Protein AF-A0AB73PI72-F1 (afdb_monomer)

Radius of gyration: 17.49 Å; Cα contacts (8 Å, |Δi|>4): 182; chains: 1; bounding box: 41×37×59 Å

Structure (mmCIF, N/CA/C/O backbone):
data_AF-A0AB73PI72-F1
#
_entry.id   AF-A0AB73PI72-F1
#
loop_
_atom_site.group_PDB
_atom_site.id
_atom_site.type_symbol
_atom_site.label_atom_id
_atom_site.label_alt_id
_atom_site.label_comp_id
_atom_site.label_asym_id
_atom_site.label_entity_id
_atom_site.label_seq_id
_atom_site.pdbx_PDB_ins_code
_atom_site.Cartn_x
_atom_site.Cartn_y
_atom_site.Cartn_z
_atom_site.occupancy
_atom_site.B_iso_or_equiv
_atom_site.auth_seq_id
_atom_site.auth_comp_id
_atom_site.auth_asym_id
_atom_site.auth_atom_id
_atom_site.pdbx_PDB_model_num
ATOM 1 N N . MET A 1 1 ? 3.708 12.096 -28.056 1.00 59.19 1 MET A N 1
ATOM 2 C CA . MET A 1 1 ? 5.112 12.425 -27.738 1.00 59.19 1 MET A CA 1
ATOM 3 C C . MET A 1 1 ? 5.514 12.133 -26.281 1.00 59.19 1 MET A C 1
ATOM 5 O O . MET A 1 1 ? 6.700 12.046 -26.047 1.00 59.19 1 MET A O 1
ATOM 9 N N . TYR A 1 2 ? 4.606 11.838 -25.333 1.00 58.84 2 TYR A N 1
ATOM 10 C CA . TYR A 1 2 ? 4.979 11.346 -23.983 1.00 58.84 2 TYR A CA 1
ATOM 11 C C . TYR A 1 2 ? 5.000 9.809 -23.856 1.00 58.84 2 TYR A C 1
ATOM 13 O O . TYR A 1 2 ? 5.746 9.264 -23.060 1.00 58.84 2 TYR A O 1
ATOM 21 N N . LYS A 1 3 ? 4.232 9.083 -24.686 1.00 63.16 3 LYS A N 1
ATOM 22 C CA . LYS A 1 3 ? 4.160 7.604 -24.669 1.00 63.16 3 LYS A CA 1
ATOM 23 C C . LYS A 1 3 ? 5.495 6.894 -24.962 1.00 63.16 3 LYS A C 1
ATOM 25 O O . LYS A 1 3 ? 5.585 5.686 -24.800 1.00 63.16 3 LYS A O 1
ATOM 30 N N . LYS A 1 4 ? 6.492 7.634 -25.458 1.00 77.19 4 LYS A N 1
ATOM 31 C CA . LYS A 1 4 ? 7.851 7.146 -25.733 1.00 77.19 4 LYS A CA 1
ATOM 32 C C . LYS A 1 4 ? 8.837 7.491 -24.608 1.00 77.19 4 LYS A C 1
ATOM 34 O O . LYS A 1 4 ? 9.948 6.979 -24.620 1.00 77.19 4 LYS A O 1
ATOM 39 N N . ASP A 1 5 ? 8.445 8.356 -23.670 1.00 85.94 5 ASP A N 1
ATOM 40 C CA . ASP A 1 5 ? 9.247 8.716 -22.503 1.00 85.94 5 ASP A CA 1
ATOM 41 C C . ASP A 1 5 ? 8.962 7.704 -21.390 1.00 85.94 5 ASP A C 1
ATOM 43 O O . ASP A 1 5 ? 8.039 7.847 -20.586 1.00 85.94 5 ASP A O 1
ATOM 47 N N . ILE A 1 6 ? 9.719 6.612 -21.436 1.00 87.62 6 ILE A N 1
ATOM 48 C CA . ILE A 1 6 ? 9.557 5.455 -20.557 1.00 87.62 6 ILE A CA 1
ATOM 49 C C . ILE A 1 6 ? 9.774 5.845 -19.087 1.00 87.62 6 ILE A C 1
ATOM 51 O O . ILE A 1 6 ? 9.000 5.432 -18.225 1.00 87.62 6 ILE A O 1
ATOM 55 N N . ASP A 1 7 ? 10.751 6.712 -18.813 1.00 84.81 7 ASP A N 1
ATOM 56 C CA . ASP A 1 7 ? 11.035 7.225 -17.471 1.00 84.81 7 ASP A CA 1
ATOM 57 C C . ASP A 1 7 ? 9.872 8.050 -16.923 1.00 84.81 7 ASP A C 1
ATOM 59 O O . ASP A 1 7 ? 9.473 7.877 -15.769 1.00 84.81 7 ASP A O 1
ATOM 63 N N . PHE A 1 8 ? 9.303 8.934 -17.747 1.00 83.75 8 PHE A N 1
ATOM 64 C CA . PHE A 1 8 ? 8.122 9.693 -17.358 1.00 83.75 8 PHE A CA 1
ATOM 65 C C . PHE A 1 8 ? 6.939 8.774 -17.047 1.00 83.75 8 PHE A C 1
ATOM 67 O O . PHE A 1 8 ? 6.281 8.963 -16.021 1.00 83.75 8 PHE A O 1
ATOM 74 N N . LEU A 1 9 ? 6.676 7.772 -17.891 1.00 86.44 9 LEU A N 1
ATOM 75 C CA . LEU A 1 9 ? 5.583 6.824 -17.669 1.00 86.44 9 LEU A CA 1
ATOM 76 C C . LEU A 1 9 ? 5.784 6.014 -16.384 1.00 86.44 9 LEU A C 1
ATOM 78 O O . LEU A 1 9 ? 4.849 5.905 -15.590 1.00 86.44 9 LEU A O 1
ATOM 82 N N . ARG A 1 10 ? 6.999 5.511 -16.141 1.00 89.38 10 ARG A N 1
ATOM 83 C CA . ARG A 1 10 ? 7.371 4.775 -14.924 1.00 89.38 10 ARG A CA 1
ATOM 84 C C . ARG A 1 10 ? 7.136 5.611 -13.672 1.00 89.38 10 ARG A C 1
ATOM 86 O O . ARG A 1 10 ? 6.381 5.209 -12.790 1.00 89.38 10 ARG A O 1
ATOM 93 N N . LYS A 1 11 ? 7.728 6.806 -13.628 1.00 87.25 11 LYS A N 1
ATOM 94 C CA . LYS A 1 11 ? 7.653 7.725 -12.482 1.00 87.25 11 LYS A CA 1
ATOM 95 C C . LYS A 1 11 ? 6.229 8.199 -12.216 1.00 87.25 11 LYS A C 1
ATOM 97 O O . LYS A 1 11 ? 5.805 8.236 -11.065 1.00 87.25 11 LYS A O 1
ATOM 102 N N . SER A 1 12 ? 5.475 8.509 -13.270 1.00 85.94 12 SER A N 1
ATOM 103 C CA . SER A 1 12 ? 4.062 8.883 -13.135 1.00 85.94 12 SER A CA 1
ATOM 104 C C . SER A 1 12 ? 3.232 7.728 -12.593 1.00 85.94 12 SER A C 1
ATOM 106 O O . SER A 1 12 ? 2.444 7.940 -11.683 1.00 85.94 12 SER A O 1
ATOM 108 N N . THR A 1 13 ? 3.443 6.510 -13.101 1.00 89.62 13 THR A N 1
ATOM 109 C CA . THR A 1 13 ? 2.718 5.315 -12.645 1.00 89.62 13 THR A CA 1
ATOM 110 C C . THR A 1 13 ? 2.988 5.043 -11.169 1.00 89.62 13 THR A C 1
ATOM 112 O O . THR A 1 13 ? 2.042 4.925 -10.394 1.00 89.62 13 THR A O 1
ATOM 115 N N . LEU A 1 14 ? 4.262 5.009 -10.762 1.00 89.56 14 LEU A N 1
ATOM 116 C CA . LEU A 1 14 ? 4.659 4.820 -9.363 1.00 89.56 14 LEU A CA 1
ATOM 117 C C . LEU A 1 14 ? 4.034 5.879 -8.455 1.00 89.56 14 LEU A C 1
ATOM 119 O O . LEU A 1 14 ? 3.447 5.540 -7.428 1.00 89.56 14 LEU A O 1
ATOM 123 N N . TRP A 1 15 ? 4.097 7.148 -8.865 1.00 87.06 15 TRP A N 1
ATOM 124 C CA . TRP A 1 15 ? 3.493 8.233 -8.104 1.00 87.06 15 TRP A CA 1
ATOM 125 C C . TRP A 1 15 ? 1.973 8.091 -7.987 1.00 87.06 15 TRP A C 1
ATOM 127 O O . TRP A 1 15 ? 1.426 8.246 -6.899 1.00 87.06 15 TRP A O 1
ATOM 137 N N . THR A 1 16 ? 1.275 7.764 -9.077 1.00 88.44 16 THR A N 1
ATOM 138 C CA . THR A 1 16 ? -0.175 7.546 -9.032 1.00 88.44 16 THR A CA 1
ATOM 139 C C . THR A 1 16 ? -0.526 6.380 -8.108 1.00 88.44 16 THR A C 1
ATOM 141 O O . THR A 1 16 ? -1.490 6.486 -7.361 1.00 88.44 16 THR A O 1
ATOM 144 N N . CYS A 1 17 ? 0.251 5.293 -8.095 1.00 91.38 17 CYS A N 1
ATOM 145 C CA . CYS A 1 17 ? -0.027 4.150 -7.218 1.00 91.38 17 CYS A CA 1
ATOM 146 C C . CYS A 1 17 ? 0.134 4.477 -5.740 1.00 91.38 17 CYS A C 1
ATOM 148 O O . CYS A 1 17 ? -0.635 3.980 -4.921 1.00 91.38 17 CYS A O 1
ATOM 150 N N . ILE A 1 18 ? 1.145 5.275 -5.406 1.00 89.50 18 ILE A N 1
ATOM 151 C CA . ILE A 1 18 ? 1.504 5.530 -4.015 1.00 89.50 18 ILE A CA 1
ATOM 152 C C . ILE A 1 18 ? 0.784 6.734 -3.419 1.00 89.50 18 ILE A C 1
ATOM 154 O O . ILE A 1 18 ? 0.609 6.810 -2.204 1.00 89.50 18 ILE A O 1
ATOM 158 N N . SER A 1 19 ? 0.332 7.659 -4.265 1.00 86.56 19 SER A N 1
ATOM 159 C CA . SER A 1 19 ? -0.350 8.857 -3.813 1.0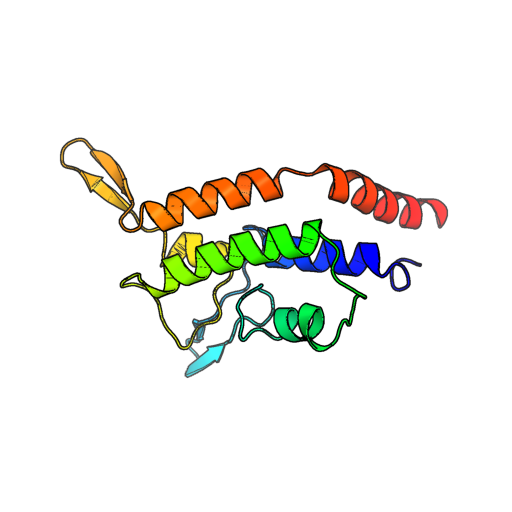0 86.56 19 SER A CA 1
ATOM 160 C C . SER A 1 19 ? -1.635 8.510 -3.070 1.00 86.56 19 SER A C 1
ATOM 162 O O . SER A 1 19 ? -2.521 7.840 -3.597 1.00 86.56 19 SER A O 1
ATOM 164 N N . HIS A 1 20 ? -1.814 9.112 -1.898 1.00 84.44 20 HIS A N 1
ATOM 165 C CA . HIS A 1 20 ? -3.089 9.112 -1.171 1.00 84.44 20 HIS A CA 1
ATOM 166 C C . HIS A 1 20 ? -4.259 9.741 -1.961 1.00 84.44 20 HIS A C 1
ATOM 168 O O . HIS A 1 20 ? -5.394 9.713 -1.503 1.00 84.44 20 HIS A O 1
ATOM 174 N N . LYS A 1 21 ? -4.007 10.357 -3.127 1.00 85.38 21 LYS A N 1
ATOM 175 C CA . LYS A 1 21 ? -5.052 10.857 -4.039 1.00 85.38 21 LYS A CA 1
ATOM 176 C C . LYS A 1 21 ? -5.616 9.786 -4.969 1.00 85.38 21 LYS A C 1
ATOM 178 O O . LYS A 1 21 ? -6.606 10.042 -5.648 1.00 85.38 21 LYS A O 1
ATOM 183 N N . ASN A 1 22 ? -4.997 8.613 -5.030 1.00 87.56 22 ASN A N 1
ATOM 184 C CA . ASN A 1 22 ? -5.536 7.480 -5.757 1.00 87.56 22 ASN A CA 1
ATOM 185 C C . ASN A 1 22 ? -6.537 6.737 -4.870 1.00 87.56 22 ASN A C 1
ATOM 187 O O . ASN A 1 22 ? -6.155 6.052 -3.927 1.00 87.56 22 ASN A O 1
ATOM 191 N N . HIS A 1 23 ? -7.820 6.909 -5.179 1.00 92.19 23 HIS A N 1
ATOM 192 C CA . HIS A 1 23 ? -8.927 6.325 -4.422 1.00 92.19 23 HIS A CA 1
ATOM 193 C C . HIS A 1 23 ? -9.405 4.989 -5.024 1.00 92.19 23 HIS A C 1
ATOM 195 O O . HIS A 1 23 ? -10.550 4.603 -4.814 1.00 92.19 23 HIS A O 1
ATOM 201 N N . CYS A 1 24 ? -8.582 4.296 -5.821 1.00 93.44 24 CYS A N 1
ATOM 202 C CA . CYS A 1 24 ? -8.860 2.910 -6.199 1.00 93.44 24 CYS A CA 1
ATOM 203 C C . CYS A 1 24 ? -8.691 2.001 -4.974 1.00 93.44 24 CYS A C 1
ATOM 205 O O . CYS A 1 24 ? -7.681 2.111 -4.277 1.00 93.44 24 CYS A O 1
ATOM 207 N N . LEU A 1 25 ? -9.661 1.112 -4.729 1.00 95.88 25 LEU A N 1
ATOM 208 C CA . LEU A 1 25 ? -9.756 0.265 -3.531 1.00 95.88 25 LEU A CA 1
ATOM 209 C C . LEU A 1 25 ? -10.155 -1.158 -3.900 1.00 95.88 25 LEU A C 1
ATOM 211 O O . LEU A 1 25 ? -10.806 -1.371 -4.925 1.00 95.88 25 LEU A O 1
ATOM 215 N N . SER A 1 26 ? -9.792 -2.100 -3.034 1.00 97.62 26 SER A N 1
ATOM 216 C CA . SER A 1 26 ? -10.346 -3.451 -3.052 1.00 97.62 26 SER A CA 1
AT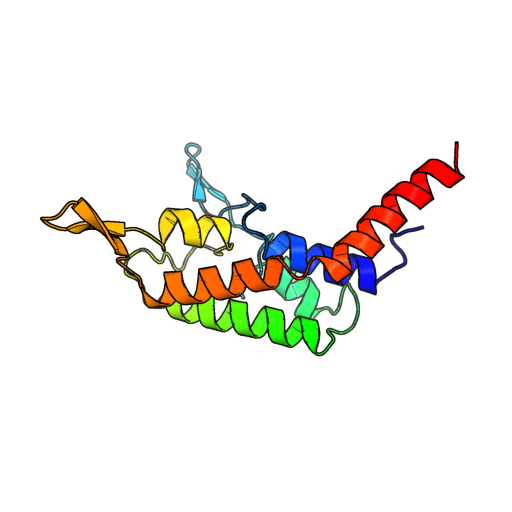OM 217 C C . SER A 1 26 ? -11.572 -3.487 -2.148 1.00 97.62 26 SER A C 1
ATOM 219 O O . SER A 1 26 ? -11.473 -3.065 -0.999 1.00 97.62 26 SER A O 1
ATOM 221 N N . PHE A 1 27 ? -12.721 -3.945 -2.637 1.00 97.12 27 PHE A N 1
ATOM 222 C CA . PHE A 1 27 ? -13.950 -3.983 -1.841 1.00 97.12 27 PHE A CA 1
ATOM 223 C C . PHE A 1 27 ? -14.984 -4.965 -2.401 1.00 97.12 27 PHE A C 1
ATOM 225 O O . PHE A 1 27 ? -15.015 -5.252 -3.600 1.00 97.12 27 PHE A O 1
ATOM 232 N N . ASP A 1 28 ? -15.876 -5.433 -1.531 1.00 96.44 28 ASP A N 1
ATOM 233 C CA . ASP A 1 28 ? -17.081 -6.161 -1.922 1.00 96.44 28 ASP A CA 1
ATOM 234 C C . ASP A 1 28 ? -18.195 -5.180 -2.301 1.00 96.44 28 ASP A C 1
ATOM 236 O O . ASP A 1 28 ? -18.664 -4.373 -1.493 1.00 96.44 28 ASP A O 1
ATOM 240 N N . GLY A 1 29 ? -18.615 -5.229 -3.562 1.00 94.25 29 GLY A N 1
ATOM 241 C CA . GLY A 1 29 ? -19.701 -4.415 -4.079 1.00 94.25 29 GLY A CA 1
ATOM 242 C C . GLY A 1 29 ? -21.060 -4.864 -3.550 1.00 94.25 29 GLY A C 1
ATOM 243 O O . GLY A 1 29 ? -21.308 -6.037 -3.268 1.00 94.25 29 GLY A O 1
ATOM 244 N N . THR A 1 30 ? -22.003 -3.925 -3.487 1.00 95.00 30 THR A N 1
ATOM 245 C CA . THR A 1 30 ? -23.404 -4.218 -3.136 1.00 95.00 30 THR A CA 1
ATOM 246 C C . THR A 1 30 ? -24.113 -5.101 -4.171 1.00 95.00 30 THR A C 1
ATOM 248 O O . THR A 1 30 ? -25.196 -5.617 -3.906 1.00 95.00 30 THR A O 1
ATOM 251 N N . ASP A 1 31 ? -23.495 -5.302 -5.336 1.00 96.00 31 ASP A N 1
ATOM 252 C CA . ASP A 1 31 ? -23.893 -6.226 -6.397 1.00 96.00 31 ASP A CA 1
ATOM 253 C C . ASP A 1 31 ? -23.405 -7.672 -6.168 1.00 96.00 31 ASP A C 1
ATOM 255 O O . ASP A 1 31 ? -23.620 -8.536 -7.022 1.00 96.00 31 ASP A O 1
ATOM 259 N N . GLY A 1 32 ? -22.745 -7.941 -5.036 1.00 95.56 32 GLY A N 1
ATOM 260 C CA . GLY A 1 32 ? -22.195 -9.250 -4.686 1.00 95.56 32 GLY A CA 1
ATOM 261 C C . GLY A 1 32 ? -20.920 -9.609 -5.450 1.00 95.56 32 GLY A C 1
ATOM 262 O O . GLY A 1 32 ? -20.528 -10.777 -5.456 1.00 95.56 32 GLY A O 1
ATOM 263 N N . ARG A 1 33 ? -20.286 -8.641 -6.127 1.00 96.69 33 ARG A N 1
ATOM 264 C CA . ARG A 1 33 ? -19.012 -8.839 -6.825 1.00 96.69 33 ARG A CA 1
ATOM 265 C C . ARG A 1 33 ? -17.859 -8.295 -5.999 1.00 96.69 33 ARG A C 1
ATOM 267 O O . ARG A 1 33 ? -17.951 -7.217 -5.425 1.00 96.69 33 ARG A O 1
ATOM 274 N N . PHE A 1 34 ? -16.744 -9.012 -6.026 1.00 96.50 34 PHE A N 1
ATOM 275 C CA . PHE A 1 34 ? -15.485 -8.520 -5.489 1.00 96.50 34 PHE A CA 1
ATOM 276 C C . PHE A 1 34 ? -14.768 -7.652 -6.532 1.00 96.50 34 PHE A C 1
ATOM 278 O O . PHE A 1 34 ? -14.551 -8.083 -7.670 1.00 96.50 34 PHE A O 1
ATOM 285 N N . TYR A 1 35 ? -14.392 -6.438 -6.138 1.00 96.25 35 TYR A N 1
ATOM 286 C CA . TYR A 1 35 ? -13.582 -5.518 -6.927 1.00 96.25 35 TYR A CA 1
ATOM 287 C C . TYR A 1 35 ? -12.175 -5.498 -6.342 1.00 96.25 35 TYR A C 1
ATOM 289 O O . TYR A 1 35 ? -12.000 -5.119 -5.189 1.00 96.25 35 TYR A O 1
ATOM 297 N N . ASN A 1 36 ? -11.177 -5.898 -7.131 1.00 96.25 36 ASN A N 1
ATOM 298 C CA . ASN A 1 36 ? -9.784 -5.906 -6.694 1.00 96.25 36 ASN A CA 1
ATOM 299 C C . ASN A 1 36 ? -9.056 -4.629 -7.129 1.00 96.25 36 ASN A C 1
ATOM 301 O O . ASN A 1 36 ? -9.179 -4.194 -8.279 1.00 96.25 36 ASN A O 1
ATOM 305 N N . ASN A 1 37 ? -8.248 -4.057 -6.241 1.00 96.81 37 ASN A N 1
ATOM 306 C CA . ASN A 1 37 ? -7.398 -2.928 -6.583 1.00 96.81 37 ASN A CA 1
ATOM 307 C C . ASN A 1 37 ? -6.165 -3.390 -7.360 1.00 96.81 37 ASN A C 1
ATOM 309 O O . ASN A 1 37 ? -5.194 -3.898 -6.804 1.00 96.81 37 ASN A O 1
ATOM 313 N N . GLU A 1 38 ? -6.180 -3.173 -8.666 1.00 96.62 38 GLU A N 1
ATOM 314 C CA . GLU A 1 38 ? -5.032 -3.477 -9.524 1.00 96.62 38 GLU A CA 1
ATOM 315 C C . GLU A 1 38 ? -4.091 -2.279 -9.713 1.00 96.62 38 GLU A C 1
ATOM 317 O O . GLU A 1 38 ? -3.003 -2.422 -10.272 1.00 96.62 38 GLU A O 1
ATOM 322 N N . MET A 1 39 ? -4.510 -1.099 -9.248 1.00 94.38 39 MET A N 1
ATOM 323 C CA . MET A 1 39 ? -3.850 0.188 -9.451 1.00 94.38 39 MET A CA 1
ATOM 324 C C . MET A 1 39 ? -3.230 0.680 -8.136 1.00 94.38 39 MET A C 1
ATOM 326 O O . MET A 1 39 ? -3.503 1.779 -7.656 1.00 94.38 39 MET A O 1
ATOM 330 N N . CYS A 1 40 ? -2.388 -0.163 -7.542 1.00 94.44 40 CYS A N 1
ATOM 331 C CA . CYS A 1 40 ? -1.606 0.115 -6.338 1.00 94.44 40 CYS A CA 1
ATOM 332 C C . CYS A 1 40 ? -0.225 -0.566 -6.424 1.00 94.44 40 CYS A C 1
ATOM 334 O O . CYS A 1 40 ? 0.148 -1.086 -7.474 1.00 94.44 40 CYS A O 1
ATOM 336 N N . LEU A 1 41 ? 0.564 -0.513 -5.344 1.00 94.81 41 LEU A N 1
ATOM 337 C CA . LEU A 1 41 ? 1.891 -1.151 -5.266 1.00 94.81 41 LEU A CA 1
ATOM 338 C C . LEU A 1 41 ? 1.899 -2.447 -4.446 1.00 94.81 41 LEU A C 1
ATOM 340 O O . LEU A 1 41 ? 2.981 -2.967 -4.165 1.00 94.81 41 LEU A O 1
ATOM 344 N N . ASP A 1 42 ? 0.718 -2.962 -4.094 1.00 95.75 42 ASP A N 1
ATOM 345 C CA . ASP A 1 42 ? 0.555 -4.269 -3.458 1.00 95.75 42 ASP A CA 1
ATOM 346 C C . 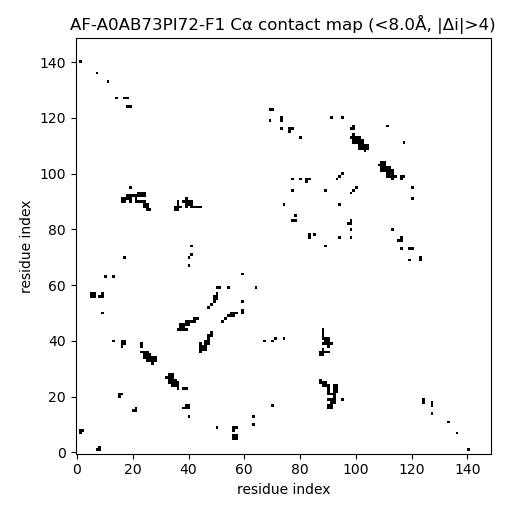ASP A 1 42 ? 1.187 -5.371 -4.325 1.00 95.75 42 ASP A C 1
ATOM 348 O O . ASP A 1 42 ? 1.124 -5.310 -5.560 1.00 95.75 42 ASP A O 1
ATOM 352 N N . GLU A 1 43 ? 1.796 -6.369 -3.685 1.00 92.44 43 GLU A N 1
ATOM 353 C CA . GLU A 1 43 ? 2.537 -7.459 -4.330 1.00 92.44 43 GLU A CA 1
ATOM 354 C C . GLU A 1 43 ? 1.704 -8.224 -5.367 1.00 92.44 43 GLU A C 1
ATOM 356 O O . GLU A 1 43 ? 2.227 -8.652 -6.398 1.00 92.44 43 GLU A O 1
ATOM 361 N N . ASN A 1 44 ? 0.392 -8.326 -5.146 1.00 93.00 44 ASN A N 1
ATOM 362 C CA . ASN A 1 44 ? -0.503 -9.076 -6.022 1.00 93.00 44 ASN A CA 1
ATOM 363 C C . ASN A 1 44 ? -1.095 -8.243 -7.168 1.00 93.00 44 ASN A C 1
ATOM 365 O O . ASN A 1 44 ? -1.679 -8.819 -8.095 1.00 93.00 44 ASN A O 1
ATOM 369 N N . SER A 1 45 ? -0.924 -6.919 -7.140 1.00 95.81 45 SER A N 1
ATOM 370 C CA . SER A 1 45 ? -1.514 -6.001 -8.117 1.00 95.81 45 SER A CA 1
ATOM 371 C C . SER A 1 45 ? -0.903 -6.131 -9.516 1.00 95.81 45 SER A C 1
ATOM 373 O O . SER A 1 45 ? 0.281 -6.433 -9.705 1.00 95.81 45 SER A O 1
ATOM 375 N N . LEU A 1 46 ? -1.715 -5.860 -10.536 1.00 95.56 46 LEU A N 1
ATOM 376 C CA . LEU A 1 46 ? -1.297 -5.840 -11.932 1.00 95.56 46 LEU A CA 1
ATOM 377 C C . LEU A 1 46 ? -0.172 -4.832 -12.153 1.00 95.56 46 LEU A C 1
ATOM 379 O O . LEU A 1 46 ? 0.801 -5.158 -12.832 1.00 95.56 46 LEU A O 1
ATOM 383 N N . VAL A 1 47 ? -0.277 -3.629 -11.580 1.00 94.00 47 VAL A N 1
ATOM 384 C CA . VAL A 1 47 ? 0.746 -2.594 -11.767 1.00 94.00 47 VAL A CA 1
ATOM 385 C C . VAL A 1 47 ? 2.089 -3.024 -11.182 1.00 94.00 47 VAL A C 1
ATOM 387 O O . VAL A 1 47 ? 3.113 -2.830 -11.842 1.00 94.00 47 VAL A O 1
ATOM 390 N N . ARG A 1 48 ? 2.112 -3.684 -10.016 1.00 94.31 48 ARG A N 1
ATOM 391 C CA . ARG A 1 48 ? 3.351 -4.238 -9.451 1.00 94.31 48 ARG A CA 1
ATOM 392 C C . ARG A 1 48 ? 3.991 -5.261 -10.389 1.00 94.31 48 ARG A C 1
ATOM 394 O O . ARG A 1 48 ? 5.183 -5.147 -10.679 1.00 94.31 48 ARG A O 1
ATOM 401 N N . LYS A 1 49 ? 3.203 -6.194 -10.933 1.00 94.94 49 LYS A N 1
ATOM 402 C CA . LYS A 1 49 ? 3.677 -7.197 -11.908 1.00 94.94 49 LYS A CA 1
ATOM 403 C C . LYS A 1 49 ? 4.201 -6.545 -13.188 1.00 94.94 49 LYS A C 1
ATOM 405 O O . LYS A 1 49 ? 5.252 -6.922 -13.703 1.00 94.94 49 LYS A O 1
ATOM 410 N N . GLU A 1 50 ? 3.502 -5.539 -13.711 1.00 94.00 50 GLU A N 1
ATOM 411 C CA . GLU A 1 50 ? 3.928 -4.827 -14.919 1.00 94.00 50 GLU A CA 1
ATOM 412 C C . GLU A 1 50 ? 5.221 -4.023 -14.723 1.00 94.00 50 GLU A C 1
ATOM 414 O O . GLU A 1 50 ? 6.055 -3.989 -15.631 1.00 94.00 50 GLU A O 1
ATOM 419 N N . LEU A 1 51 ? 5.396 -3.388 -13.560 1.00 91.31 51 LEU A N 1
ATOM 420 C CA . LEU A 1 51 ? 6.584 -2.599 -13.232 1.00 91.31 51 LEU A CA 1
ATOM 421 C C . LEU A 1 51 ? 7.805 -3.474 -12.939 1.00 91.31 51 LEU A C 1
ATOM 423 O O . LEU A 1 51 ? 8.880 -3.197 -13.463 1.00 91.31 51 LEU A O 1
ATOM 427 N N . VAL A 1 52 ? 7.642 -4.500 -12.100 1.00 90.06 52 VAL A N 1
ATOM 428 C CA . VAL A 1 52 ? 8.763 -5.274 -11.544 1.00 90.06 52 VAL A CA 1
ATOM 429 C C . VAL A 1 52 ? 9.107 -6.480 -12.412 1.00 90.06 52 VAL A C 1
ATOM 431 O O . VAL A 1 52 ? 10.268 -6.667 -12.757 1.00 90.06 52 VAL A O 1
ATOM 434 N N . GLU A 1 53 ? 8.122 -7.303 -12.777 1.00 88.38 53 GLU A N 1
ATOM 435 C CA . GLU A 1 53 ? 8.388 -8.564 -13.486 1.00 88.38 53 GLU A CA 1
ATOM 436 C C . GLU A 1 53 ? 8.551 -8.353 -14.990 1.00 88.38 53 GLU A C 1
ATOM 438 O O . GLU A 1 53 ? 9.370 -9.002 -15.637 1.00 88.38 53 GLU A O 1
ATOM 443 N N . ARG A 1 54 ? 7.737 -7.462 -15.565 1.00 91.06 54 ARG A N 1
ATOM 444 C CA . ARG A 1 54 ? 7.675 -7.261 -17.020 1.00 91.06 54 ARG A CA 1
ATOM 445 C C . ARG A 1 54 ? 8.516 -6.092 -17.513 1.00 91.06 54 ARG A C 1
ATOM 447 O O . ARG A 1 54 ? 8.601 -5.911 -18.725 1.00 91.06 54 ARG A O 1
ATOM 454 N N . GLU A 1 55 ? 9.067 -5.285 -16.603 1.00 91.62 55 GLU A N 1
ATOM 455 C CA . GLU A 1 55 ? 9.791 -4.042 -16.911 1.00 91.62 55 GLU A CA 1
ATOM 456 C C . GLU A 1 55 ? 9.054 -3.191 -17.971 1.00 91.62 55 GLU A C 1
ATOM 458 O O . GLU A 1 55 ? 9.666 -2.597 -18.863 1.00 91.62 55 GLU A O 1
ATOM 463 N N . LYS A 1 56 ? 7.710 -3.148 -17.922 1.00 90.06 56 LYS A N 1
ATOM 464 C CA . LYS A 1 56 ? 6.868 -2.551 -18.982 1.00 90.06 56 LYS A CA 1
ATOM 465 C C . LYS A 1 56 ? 7.216 -1.086 -19.236 1.00 90.06 56 LYS A C 1
ATOM 467 O O . LYS A 1 56 ? 7.114 -0.602 -20.363 1.00 90.06 56 LYS A O 1
ATOM 472 N N . TYR A 1 57 ? 7.629 -0.393 -18.179 1.00 87.81 57 TYR A N 1
ATOM 473 C CA . TYR A 1 57 ? 8.082 0.992 -18.211 1.00 87.81 57 TYR A CA 1
ATOM 474 C C . TYR A 1 57 ? 9.595 1.090 -17.973 1.00 87.81 57 TYR A C 1
ATOM 476 O O . TYR A 1 57 ? 10.076 2.027 -17.344 1.00 87.81 57 TYR A O 1
ATOM 484 N N . GLY A 1 58 ? 10.348 0.132 -18.514 1.00 90.12 58 GLY A N 1
ATOM 485 C CA . GLY A 1 58 ? 11.796 0.065 -18.389 1.00 90.12 58 GLY A CA 1
ATOM 486 C C . GLY A 1 58 ? 12.255 -0.420 -17.018 1.00 90.12 58 GLY A C 1
ATOM 487 O O . GLY A 1 58 ? 11.457 -0.745 -16.138 1.00 90.12 58 GLY A O 1
ATOM 488 N N . LYS A 1 59 ? 13.577 -0.466 -16.856 1.00 91.81 59 LYS A N 1
ATOM 489 C CA . LYS A 1 59 ? 14.211 -0.891 -15.609 1.00 91.81 59 LYS A CA 1
ATOM 490 C C . LYS A 1 59 ? 13.973 0.125 -14.509 1.00 91.81 59 LYS A C 1
ATOM 492 O O . LYS A 1 59 ? 14.122 1.329 -14.722 1.00 91.81 59 LYS A O 1
ATOM 497 N N . LEU A 1 60 ? 13.666 -0.395 -13.330 1.00 91.12 60 LEU A N 1
ATOM 498 C CA . LEU A 1 60 ? 13.568 0.401 -12.122 1.00 91.12 60 LEU A CA 1
ATOM 499 C C . LEU A 1 60 ? 14.945 0.953 -11.744 1.00 91.12 60 LEU A C 1
ATOM 501 O O . LEU A 1 60 ? 15.960 0.253 -11.808 1.00 91.12 60 LEU A O 1
ATOM 505 N N . ASP A 1 61 ? 14.975 2.223 -11.361 1.00 88.06 61 ASP A N 1
ATOM 506 C CA . ASP A 1 61 ? 16.172 2.874 -10.845 1.00 88.06 61 ASP A CA 1
ATOM 507 C C . ASP A 1 61 ? 16.228 2.802 -9.308 1.00 88.06 61 ASP A C 1
ATOM 509 O O . ASP A 1 61 ? 15.327 2.300 -8.631 1.00 88.06 61 ASP A O 1
ATOM 513 N N . ARG A 1 62 ? 17.326 3.295 -8.723 1.00 86.88 62 ARG A N 1
ATOM 514 C CA . ARG A 1 62 ? 17.520 3.273 -7.266 1.00 86.88 62 ARG A CA 1
ATOM 515 C C . ARG A 1 62 ? 16.390 3.987 -6.515 1.00 86.88 62 ARG A C 1
ATOM 517 O O . ARG A 1 62 ? 16.052 3.564 -5.413 1.00 86.88 62 ARG A O 1
ATOM 524 N N . ALA A 1 63 ? 15.842 5.071 -7.063 1.00 85.00 63 ALA A N 1
ATOM 525 C CA . ALA A 1 63 ? 14.777 5.820 -6.408 1.00 85.00 63 ALA A CA 1
ATOM 526 C C . ALA A 1 63 ? 13.464 5.032 -6.405 1.00 85.00 63 ALA A C 1
ATOM 528 O O . ALA A 1 63 ? 12.791 5.005 -5.376 1.00 85.00 63 ALA A O 1
ATOM 529 N N . ASP A 1 64 ? 13.154 4.325 -7.493 1.00 89.12 64 ASP A N 1
ATOM 530 C CA . ASP A 1 64 ? 11.979 3.450 -7.545 1.00 89.12 64 ASP A CA 1
ATOM 531 C C . ASP A 1 64 ? 12.061 2.329 -6.517 1.00 89.12 64 ASP A C 1
ATOM 533 O O . ASP A 1 64 ? 11.108 2.101 -5.781 1.00 89.12 64 ASP A O 1
ATOM 537 N N . PHE A 1 65 ? 13.208 1.648 -6.428 1.00 90.94 65 PHE A N 1
ATOM 538 C CA . PHE A 1 65 ? 13.385 0.571 -5.456 1.00 90.94 65 PHE A CA 1
ATOM 539 C C . PHE A 1 65 ? 13.288 1.077 -4.018 1.00 90.94 65 PHE A C 1
ATOM 541 O O . PHE A 1 65 ? 12.718 0.398 -3.171 1.00 90.94 65 PHE A O 1
ATOM 548 N N . MET A 1 66 ? 13.797 2.281 -3.734 1.00 88.38 66 MET A N 1
ATOM 549 C CA . MET A 1 66 ? 13.611 2.901 -2.420 1.00 88.38 66 MET A CA 1
ATOM 550 C C . MET A 1 66 ? 12.137 3.203 -2.135 1.00 88.38 66 MET A C 1
ATOM 552 O O . MET A 1 66 ? 11.702 3.041 -0.999 1.00 88.38 66 MET A O 1
ATOM 556 N N . LEU A 1 67 ? 11.371 3.643 -3.135 1.00 88.12 67 LEU A N 1
ATOM 557 C CA . LEU A 1 67 ? 9.942 3.909 -2.988 1.00 88.12 67 LEU A CA 1
ATOM 558 C C . LEU A 1 67 ? 9.154 2.615 -2.741 1.00 88.12 67 LEU A C 1
ATOM 560 O O . LEU A 1 67 ? 8.370 2.550 -1.796 1.00 88.12 67 LEU A O 1
ATOM 564 N N . LEU A 1 68 ? 9.409 1.584 -3.553 1.00 91.88 68 LEU A N 1
ATOM 565 C CA . LEU A 1 68 ? 8.800 0.262 -3.408 1.00 91.88 68 LEU A CA 1
ATOM 566 C C . LEU A 1 68 ? 9.142 -0.352 -2.052 1.00 91.88 68 LEU A C 1
ATOM 568 O O . LEU A 1 68 ? 8.240 -0.813 -1.371 1.00 91.88 68 LEU A O 1
ATOM 572 N N . GLY A 1 69 ? 10.399 -0.267 -1.609 1.00 92.31 69 GLY A N 1
ATOM 573 C CA . GLY A 1 69 ? 10.812 -0.793 -0.307 1.00 92.31 69 GLY A CA 1
ATOM 574 C C . GLY A 1 69 ? 10.091 -0.131 0.870 1.00 92.31 69 GLY A C 1
ATOM 575 O O . GLY A 1 69 ? 9.660 -0.820 1.787 1.00 92.31 69 GLY A O 1
ATOM 576 N N . VAL A 1 70 ? 9.881 1.192 0.834 1.00 91.56 70 VAL A N 1
ATOM 577 C CA . VAL A 1 70 ? 9.098 1.880 1.881 1.00 91.56 70 VAL A CA 1
ATOM 578 C C . VAL A 1 70 ? 7.638 1.428 1.868 1.00 91.56 70 VAL A C 1
ATOM 580 O O . VAL A 1 70 ? 7.035 1.286 2.932 1.00 91.56 70 VAL A O 1
ATOM 583 N N . PHE A 1 71 ? 7.065 1.210 0.683 1.00 94.38 71 PHE A N 1
ATOM 584 C CA . PHE A 1 71 ? 5.708 0.687 0.566 1.00 94.38 71 PHE A CA 1
ATOM 585 C C . PHE A 1 71 ? 5.609 -0.770 1.040 1.00 94.38 71 PHE A C 1
ATOM 587 O O . PHE A 1 71 ? 4.659 -1.112 1.733 1.00 94.38 71 PHE A O 1
ATOM 594 N N . ASP A 1 72 ? 6.600 -1.607 0.744 1.00 95.75 72 ASP A N 1
ATOM 595 C CA . ASP A 1 72 ? 6.642 -3.002 1.191 1.00 95.75 72 ASP A CA 1
ATOM 596 C C . ASP A 1 72 ? 6.743 -3.074 2.722 1.00 95.75 72 ASP A C 1
ATOM 598 O O . ASP A 1 72 ? 5.989 -3.803 3.359 1.00 95.75 72 ASP A O 1
ATOM 602 N N . GLU A 1 73 ? 7.585 -2.240 3.343 1.00 96.19 73 GLU A N 1
ATOM 603 C CA . GLU A 1 73 ? 7.632 -2.099 4.805 1.00 96.19 73 GLU A CA 1
ATOM 604 C C . GLU A 1 73 ? 6.280 -1.667 5.393 1.00 96.19 73 GLU A C 1
ATOM 606 O O . GLU A 1 73 ? 5.879 -2.150 6.453 1.00 96.19 73 GLU A O 1
ATOM 611 N N . LEU A 1 74 ? 5.573 -0.746 4.727 1.00 96.62 74 LEU A N 1
ATOM 612 C CA . LEU A 1 74 ? 4.226 -0.349 5.130 1.00 96.62 74 LEU A CA 1
ATOM 613 C C . LEU A 1 74 ? 3.260 -1.533 5.038 1.00 96.62 74 LEU A C 1
ATOM 615 O O . LEU A 1 74 ? 2.513 -1.769 5.985 1.00 96.62 74 LEU A O 1
ATOM 619 N N . LEU A 1 75 ? 3.282 -2.270 3.929 1.00 97.44 75 LEU A N 1
ATOM 620 C CA . LEU A 1 75 ? 2.383 -3.392 3.694 1.00 97.44 75 LEU A CA 1
ATOM 621 C C . LEU A 1 75 ? 2.619 -4.521 4.703 1.00 97.44 75 LEU A C 1
ATOM 623 O O . LEU A 1 75 ? 1.659 -5.071 5.232 1.00 97.44 75 LEU A O 1
ATOM 627 N N . GLU A 1 76 ? 3.870 -4.805 5.062 1.00 98.06 76 GLU A N 1
ATOM 628 C CA . GLU A 1 76 ? 4.191 -5.766 6.122 1.00 98.06 76 GLU A CA 1
ATOM 629 C C . GLU A 1 76 ? 3.642 -5.327 7.485 1.00 98.06 76 GLU A C 1
ATOM 631 O O . GLU A 1 76 ? 3.118 -6.144 8.242 1.00 98.06 76 GLU A O 1
ATOM 636 N N . LEU A 1 77 ? 3.682 -4.031 7.810 1.00 98.19 77 LEU A N 1
ATOM 637 C CA . LEU A 1 77 ? 3.027 -3.527 9.021 1.00 98.19 77 LEU A CA 1
ATOM 638 C C . LEU A 1 77 ? 1.504 -3.684 8.947 1.00 98.19 77 LEU A C 1
ATOM 640 O O . LEU A 1 77 ? 0.899 -4.068 9.943 1.00 98.19 77 LEU A O 1
ATOM 644 N N . VAL A 1 78 ? 0.904 -3.418 7.783 1.00 98.00 78 VAL A N 1
ATOM 645 C CA . VAL A 1 78 ? -0.539 -3.564 7.537 1.00 98.00 78 VAL A CA 1
ATOM 646 C C . VAL A 1 78 ? -0.985 -5.016 7.698 1.00 98.00 78 VAL A C 1
ATOM 648 O O . VAL A 1 78 ? -1.948 -5.260 8.418 1.00 98.00 78 VAL A O 1
ATOM 651 N N . LYS A 1 79 ? -0.252 -5.984 7.136 1.00 97.81 79 LYS A N 1
ATOM 652 C CA . LYS A 1 79 ? -0.537 -7.428 7.249 1.00 97.81 79 LYS A CA 1
ATOM 653 C C . LYS A 1 79 ? -0.613 -7.932 8.699 1.00 97.81 79 LYS A C 1
ATOM 655 O O . LYS A 1 79 ? -1.242 -8.951 8.962 1.00 97.81 79 LYS A O 1
ATOM 660 N N . ASN A 1 80 ? 0.016 -7.224 9.640 1.00 97.31 80 ASN A N 1
ATOM 661 C CA . ASN A 1 80 ? 0.024 -7.553 11.069 1.00 97.31 80 ASN A CA 1
ATOM 662 C C . ASN A 1 80 ? -1.091 -6.858 11.881 1.00 97.31 80 ASN A C 1
ATOM 664 O O . ASN A 1 80 ? -1.105 -6.962 13.109 1.00 97.31 80 ASN A O 1
ATOM 668 N N . THR A 1 81 ? -1.995 -6.122 11.231 1.00 97.38 81 THR A N 1
ATOM 669 C CA . THR A 1 81 ? -3.119 -5.428 11.885 1.00 97.38 81 THR A CA 1
ATOM 670 C C . THR A 1 81 ? -4.372 -6.299 11.940 1.00 97.38 81 THR A C 1
ATOM 672 O O . THR A 1 81 ? -4.501 -7.267 11.192 1.00 97.38 81 THR A O 1
ATOM 675 N N . GLN A 1 82 ? -5.309 -5.967 12.830 1.00 96.31 82 GLN A N 1
ATOM 676 C CA . GLN A 1 82 ? -6.564 -6.713 12.958 1.00 96.31 82 GLN A CA 1
ATOM 677 C C . GLN A 1 82 ? -7.508 -6.451 11.775 1.00 96.31 82 GLN A C 1
ATOM 679 O O . GLN A 1 82 ? -8.305 -7.313 11.415 1.00 96.31 82 GLN A O 1
ATOM 684 N N . GLU A 1 83 ? -7.431 -5.258 11.192 1.00 96.69 83 GLU A N 1
ATOM 685 C CA . GLU A 1 83 ? -8.293 -4.798 10.105 1.00 96.69 83 GLU A CA 1
ATOM 686 C C . GLU A 1 83 ? -7.894 -5.360 8.731 1.00 96.69 83 GLU A C 1
ATOM 688 O O . GLU A 1 83 ? -8.651 -5.232 7.769 1.00 96.69 83 GLU A O 1
ATOM 693 N N . TYR A 1 84 ? -6.718 -5.984 8.624 1.00 97.75 84 TYR A N 1
ATOM 694 C CA . TYR A 1 84 ? -6.203 -6.499 7.362 1.00 97.75 84 TYR A CA 1
ATOM 695 C C . TYR A 1 84 ? -7.056 -7.638 6.795 1.00 97.75 84 TYR A C 1
ATOM 697 O O . TYR A 1 84 ? -7.285 -8.661 7.444 1.00 97.75 84 TYR A O 1
ATOM 705 N N . ASN A 1 85 ? -7.453 -7.488 5.532 1.00 97.12 85 ASN A N 1
ATOM 706 C CA . ASN A 1 85 ? -8.100 -8.530 4.753 1.00 97.12 85 ASN A CA 1
ATOM 707 C C . ASN A 1 85 ? -7.122 -9.105 3.707 1.00 97.12 85 ASN A C 1
ATOM 709 O O . ASN A 1 85 ? -6.778 -8.403 2.756 1.00 97.12 85 ASN A O 1
ATOM 713 N N . PRO A 1 86 ? -6.711 -10.384 3.803 1.00 96.31 86 PRO A N 1
ATOM 714 C CA . PRO A 1 86 ? -5.767 -10.986 2.857 1.00 96.31 86 PRO A CA 1
ATOM 715 C C . PRO A 1 86 ? -6.307 -11.126 1.426 1.00 96.31 86 PRO A C 1
ATOM 717 O O . PRO A 1 86 ? -5.532 -11.392 0.511 1.00 96.31 86 PRO A O 1
ATOM 720 N N . CYS A 1 87 ? -7.615 -10.963 1.211 1.00 95.50 87 CYS A N 1
ATOM 721 C CA . CYS A 1 87 ? -8.205 -10.962 -0.127 1.00 95.50 87 CYS A CA 1
ATOM 722 C C . CYS A 1 87 ? -8.034 -9.621 -0.857 1.00 95.50 87 CYS A C 1
ATOM 724 O O . CYS A 1 87 ? -8.336 -9.548 -2.045 1.00 95.50 87 CYS A O 1
ATOM 726 N N . TYR A 1 88 ? -7.628 -8.557 -0.161 1.00 97.75 88 TYR A N 1
ATOM 727 C CA . TYR A 1 88 ? -7.579 -7.203 -0.702 1.00 97.75 88 TYR A CA 1
ATOM 728 C C . TYR A 1 88 ? -6.158 -6.808 -1.088 1.00 97.75 88 TYR A C 1
ATOM 730 O O . TYR A 1 88 ? -5.217 -6.989 -0.319 1.00 97.75 88 TYR A O 1
ATOM 738 N N . ASN A 1 89 ? -6.037 -6.156 -2.241 1.00 97.94 89 ASN A N 1
ATOM 739 C CA . ASN A 1 89 ? -4.860 -5.369 -2.577 1.00 97.94 89 ASN A CA 1
ATOM 740 C C . ASN A 1 89 ? -5.002 -3.966 -1.976 1.00 97.94 89 ASN A C 1
ATOM 742 O O . ASN A 1 89 ? -5.924 -3.222 -2.335 1.00 97.94 89 ASN A O 1
ATOM 746 N N . TYR A 1 90 ? -4.084 -3.576 -1.095 1.00 97.62 90 TYR A N 1
ATOM 747 C CA . TYR A 1 90 ? -4.175 -2.296 -0.393 1.00 97.62 90 TYR A CA 1
ATOM 748 C C . TYR A 1 90 ? -3.395 -1.190 -1.114 1.00 97.62 90 TYR A C 1
ATOM 750 O O . TYR A 1 90 ? -2.213 -1.320 -1.423 1.00 97.62 90 TYR A O 1
ATOM 758 N N . GLY A 1 91 ? -4.063 -0.064 -1.376 1.00 95.75 91 GLY A N 1
ATOM 759 C CA . GLY A 1 91 ? -3.425 1.193 -1.785 1.00 95.75 91 GLY A CA 1
ATOM 760 C C . GLY A 1 91 ? -3.280 2.153 -0.604 1.00 95.75 91 GLY A C 1
ATOM 761 O O . GLY A 1 91 ? -3.973 2.006 0.400 1.00 95.75 91 GLY A O 1
ATOM 762 N N . THR A 1 92 ? -2.426 3.174 -0.723 1.00 94.69 92 THR A N 1
ATOM 763 C CA . THR A 1 92 ? -2.160 4.136 0.366 1.00 94.69 92 THR A CA 1
ATOM 764 C C . THR A 1 92 ? -3.435 4.761 0.935 1.00 94.69 92 THR A C 1
ATOM 766 O O . THR A 1 92 ? -3.585 4.832 2.151 1.00 94.69 92 THR A O 1
ATOM 769 N N . TYR A 1 93 ? -4.381 5.158 0.075 1.00 94.56 93 TYR A N 1
ATOM 770 C CA . TYR A 1 93 ? -5.664 5.712 0.517 1.00 94.56 93 TYR A CA 1
ATOM 771 C C . TYR A 1 93 ? -6.482 4.700 1.333 1.00 94.56 93 TYR A C 1
ATOM 773 O O . TYR A 1 93 ? -6.977 5.035 2.402 1.00 94.56 93 TYR A O 1
ATOM 781 N N . GLN A 1 94 ? -6.581 3.448 0.878 1.00 97.25 94 GLN A N 1
ATOM 782 C CA . GLN A 1 94 ? -7.324 2.418 1.609 1.00 97.25 94 GLN A CA 1
ATOM 783 C C . GLN A 1 94 ? -6.699 2.130 2.975 1.00 97.25 94 GLN A C 1
ATOM 785 O O . GLN A 1 94 ? -7.407 1.997 3.966 1.00 97.25 94 GLN A O 1
ATOM 790 N N . ILE A 1 95 ? -5.365 2.092 3.044 1.00 97.50 95 ILE A N 1
ATOM 791 C CA . ILE A 1 95 ? -4.642 1.916 4.309 1.00 97.50 95 ILE A CA 1
ATOM 792 C C . ILE A 1 95 ? -4.942 3.084 5.258 1.00 97.50 95 ILE A C 1
ATOM 794 O O . ILE A 1 95 ? -5.101 2.872 6.457 1.00 97.50 95 ILE A O 1
ATOM 798 N N . GLU A 1 96 ? -5.038 4.315 4.752 1.00 95.44 96 GLU A N 1
ATOM 799 C CA . GLU A 1 96 ? -5.393 5.480 5.568 1.00 95.44 96 GLU A CA 1
ATOM 800 C C . GLU A 1 96 ? -6.801 5.407 6.159 1.00 95.44 96 GLU A C 1
ATOM 802 O O . GLU A 1 96 ? -6.977 5.776 7.320 1.00 95.44 96 GLU A O 1
ATOM 807 N N . GLU A 1 97 ? -7.775 4.940 5.383 1.00 95.81 97 GLU A N 1
ATOM 808 C CA . GLU A 1 97 ? -9.178 4.899 5.805 1.00 95.81 97 GLU A CA 1
ATOM 809 C C . GLU A 1 97 ? -9.489 3.680 6.683 1.00 95.81 97 GLU A C 1
ATOM 811 O O . GLU A 1 97 ? -10.165 3.806 7.704 1.00 95.81 97 GLU A O 1
ATOM 816 N N . GLU A 1 98 ? -8.986 2.502 6.309 1.00 97.06 98 GLU A N 1
ATOM 817 C CA . GLU A 1 98 ? -9.414 1.227 6.900 1.00 97.06 98 GLU A CA 1
ATOM 818 C C . GLU A 1 98 ? -8.440 0.686 7.950 1.00 97.06 98 GLU A C 1
ATOM 820 O O . GLU A 1 98 ? -8.866 0.010 8.882 1.00 97.06 98 GLU A O 1
ATOM 825 N N . ILE A 1 99 ? -7.142 0.988 7.830 1.00 97.62 99 ILE A N 1
ATOM 826 C CA . ILE A 1 99 ? -6.103 0.427 8.709 1.00 97.62 99 ILE A CA 1
ATOM 827 C C . ILE A 1 99 ? -5.561 1.478 9.684 1.00 97.62 99 ILE A C 1
ATOM 829 O O . ILE A 1 99 ? -5.298 1.187 10.851 1.00 97.62 99 ILE A O 1
ATOM 833 N N . ASN A 1 100 ? -5.396 2.731 9.254 1.00 96.56 100 ASN A N 1
ATOM 834 C CA . ASN A 1 100 ? -4.881 3.823 10.085 1.00 96.56 100 ASN A CA 1
ATOM 835 C C . ASN A 1 100 ? -5.963 4.434 10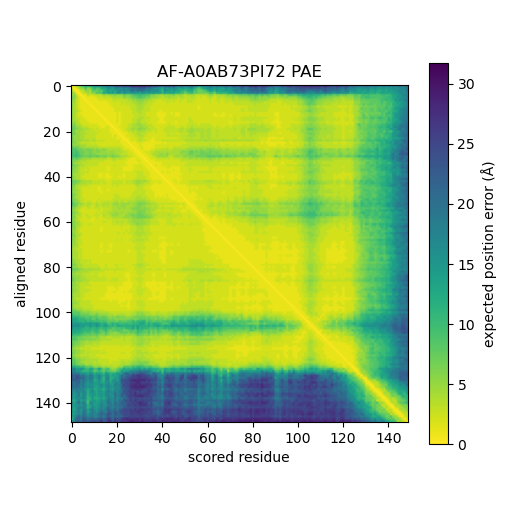.998 1.00 96.56 100 ASN A C 1
ATOM 837 O O . ASN A 1 100 ? -6.104 5.657 11.121 1.00 96.56 100 ASN A O 1
ATOM 841 N N . THR A 1 101 ? -6.730 3.563 11.649 1.00 94.44 101 THR A N 1
ATOM 842 C CA . THR A 1 101 ? -7.844 3.911 12.525 1.00 94.44 101 THR A CA 1
ATOM 843 C C . THR A 1 101 ? -7.347 4.493 13.854 1.00 94.44 101 THR A C 1
ATOM 845 O O . THR A 1 101 ? -6.191 4.332 14.268 1.00 94.44 101 THR A O 1
ATOM 848 N N . SER A 1 102 ? -8.216 5.237 14.539 1.00 93.62 102 SER A N 1
ATOM 849 C CA . SER A 1 102 ? -7.874 5.885 15.807 1.00 93.62 102 SER A CA 1
ATOM 850 C C . SER A 1 102 ? -9.067 5.983 16.737 1.00 93.62 102 SER A C 1
ATOM 852 O O . SER A 1 102 ? -10.181 6.243 16.279 1.00 93.62 102 SER A O 1
ATOM 854 N N . CYS A 1 103 ? -8.808 5.908 18.034 1.00 91.06 103 CYS A N 1
ATOM 855 C CA . CYS A 1 103 ? -9.769 6.204 19.084 1.00 91.06 103 CYS A CA 1
ATOM 856 C C . CYS A 1 103 ? -9.376 7.484 19.837 1.00 91.06 103 CYS A C 1
ATOM 858 O O . CYS A 1 103 ? -8.282 8.032 19.664 1.00 91.06 103 CYS A O 1
ATOM 860 N N . LYS A 1 104 ? -10.299 7.996 20.649 1.00 93.50 104 LYS A N 1
ATOM 861 C CA . LYS A 1 104 ? -10.015 9.069 21.602 1.00 93.50 104 LYS A CA 1
ATOM 862 C C . LYS A 1 104 ? -9.829 8.474 22.989 1.00 93.50 104 LYS A C 1
ATOM 864 O O . LYS A 1 104 ? -10.586 7.584 23.371 1.00 93.50 104 LYS A O 1
ATOM 869 N N . ASP A 1 105 ? -8.849 8.972 23.730 1.00 90.12 105 ASP A N 1
ATOM 870 C CA . ASP A 1 105 ? -8.702 8.639 25.144 1.00 90.12 105 ASP A CA 1
ATOM 871 C C . ASP A 1 105 ? -9.681 9.429 26.032 1.00 90.12 105 ASP A C 1
ATOM 873 O O . ASP A 1 105 ? -10.484 10.236 25.559 1.00 90.12 105 ASP A O 1
ATOM 877 N N . ALA A 1 106 ? -9.596 9.209 27.346 1.00 89.81 106 ALA A N 1
ATOM 878 C CA . ALA A 1 106 ? -10.407 9.907 28.344 1.00 89.81 106 ALA A CA 1
ATOM 879 C C . ALA A 1 106 ? -10.199 11.438 28.372 1.00 89.81 106 ALA A C 1
ATOM 881 O O . ALA A 1 106 ? -11.003 12.145 28.971 1.00 89.81 106 ALA A O 1
ATOM 882 N N . ASN A 1 107 ? -9.141 11.944 27.730 1.00 91.81 107 ASN A N 1
ATOM 883 C CA . ASN A 1 107 ? -8.802 13.361 27.622 1.00 91.81 107 ASN A CA 1
ATOM 884 C C . ASN A 1 107 ? -9.045 13.908 26.201 1.00 91.81 107 ASN A C 1
ATOM 886 O O . ASN A 1 107 ? -8.446 14.918 25.828 1.00 91.81 107 ASN A O 1
ATOM 890 N N . ASP A 1 108 ? -9.871 13.237 25.387 1.00 90.12 108 ASP A N 1
ATOM 891 C CA . ASP A 1 108 ? -10.158 13.601 23.990 1.00 90.12 108 ASP A CA 1
ATOM 892 C C . ASP A 1 108 ? -8.933 13.572 23.044 1.00 90.12 108 ASP A C 1
ATOM 894 O O . ASP A 1 108 ? -8.996 14.053 21.905 1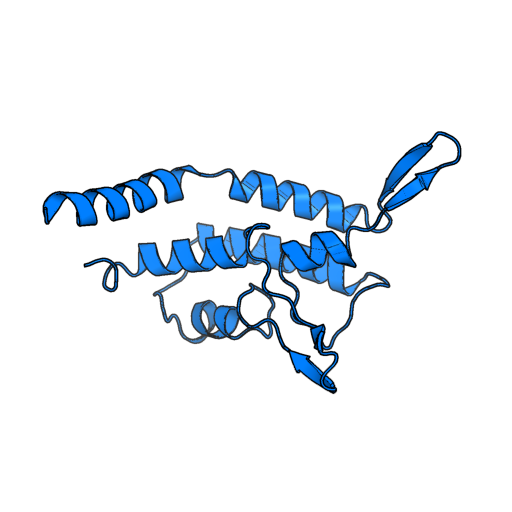.00 90.12 108 ASP A O 1
ATOM 898 N N . LYS A 1 109 ? -7.809 12.971 23.456 1.00 91.56 109 LYS A N 1
ATOM 899 C CA . LYS A 1 109 ? -6.601 12.871 22.630 1.00 91.56 109 LYS A CA 1
ATOM 900 C C . LYS A 1 109 ? -6.721 11.711 21.644 1.00 91.56 109 LYS A C 1
ATOM 902 O O . LYS A 1 109 ? -7.042 10.587 22.017 1.00 91.56 109 LYS A O 1
ATOM 907 N N . LYS A 1 110 ? -6.394 11.978 20.374 1.00 91.94 110 LYS A N 1
ATOM 908 C CA . LYS A 1 110 ? -6.353 10.970 19.302 1.00 91.94 110 LYS A CA 1
ATOM 909 C C . LYS A 1 110 ? -5.198 9.986 19.527 1.00 91.94 110 LYS A C 1
ATOM 911 O O . LYS A 1 110 ? -4.036 10.395 19.500 1.00 91.94 110 LYS A O 1
ATOM 916 N N . ILE A 1 111 ? -5.521 8.705 19.677 1.00 91.62 111 ILE A N 1
ATOM 917 C CA . ILE A 1 111 ? -4.579 7.584 19.760 1.00 91.62 111 ILE A CA 1
ATOM 918 C C . ILE A 1 111 ? -4.809 6.687 18.545 1.00 91.62 111 ILE A C 1
ATOM 920 O O . ILE A 1 111 ? -5.941 6.313 18.249 1.00 91.62 111 ILE A O 1
ATOM 924 N N . TYR A 1 112 ? -3.744 6.390 17.802 1.00 94.25 112 TYR A N 1
ATOM 925 C CA . TYR A 1 112 ? -3.828 5.514 16.634 1.00 94.25 112 TYR A CA 1
ATOM 926 C C . TYR A 1 112 ? -3.776 4.059 17.082 1.00 94.25 112 TYR A C 1
ATOM 928 O O . TYR A 1 112 ? -2.891 3.697 17.852 1.00 94.25 112 TYR A O 1
ATOM 936 N N . ASN A 1 113 ? -4.678 3.231 16.559 1.00 92.88 113 ASN A N 1
ATOM 937 C CA . ASN A 1 113 ? -4.697 1.800 16.867 1.00 92.88 113 ASN A CA 1
ATOM 938 C C . ASN A 1 113 ? -3.444 1.110 16.301 1.00 92.88 113 ASN A C 1
ATOM 940 O O . ASN A 1 113 ? -2.837 0.266 16.951 1.00 92.88 113 ASN A O 1
ATOM 944 N N . ASN A 1 114 ? -2.998 1.567 15.126 1.00 96.38 114 ASN A N 1
ATOM 945 C CA . ASN A 1 114 ? -1.839 1.046 14.409 1.00 96.38 114 ASN A CA 1
ATOM 946 C C . ASN A 1 114 ? -0.729 2.116 14.301 1.00 96.38 114 ASN A C 1
ATOM 948 O O . ASN A 1 114 ? -0.445 2.653 13.229 1.00 96.38 114 ASN A O 1
ATOM 952 N N . GLU A 1 115 ? -0.076 2.461 15.421 1.00 95.19 115 GLU A N 1
ATOM 953 C CA . GLU A 1 115 ? 0.907 3.566 15.490 1.00 95.19 115 GLU A CA 1
ATOM 954 C C . GLU A 1 115 ? 2.072 3.443 14.494 1.00 95.19 115 GLU A C 1
ATOM 956 O O . GLU A 1 115 ? 2.521 4.442 13.916 1.00 95.19 115 GLU A O 1
ATOM 961 N N . LYS A 1 116 ? 2.562 2.217 14.268 1.00 96.75 116 LYS A N 1
ATOM 962 C CA . LYS A 1 116 ? 3.641 1.952 13.304 1.00 96.75 116 LYS A CA 1
ATOM 963 C C . LYS A 1 116 ? 3.185 2.221 11.869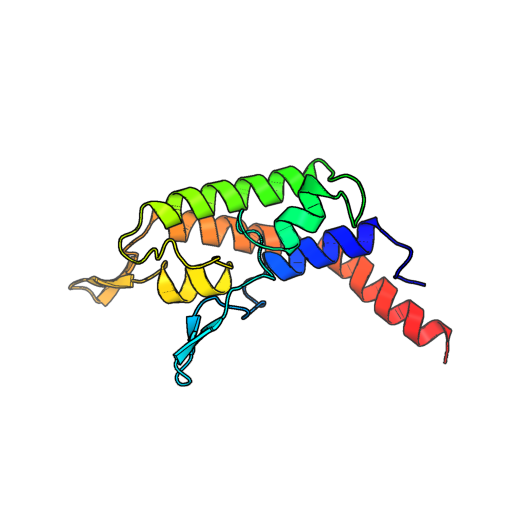 1.00 96.75 116 LYS A C 1
ATOM 965 O O . LYS A 1 116 ? 3.913 2.879 11.127 1.00 96.75 116 LYS A O 1
ATOM 970 N N . VAL A 1 117 ? 1.969 1.794 11.515 1.00 97.19 117 VAL A N 1
ATOM 971 C CA . VAL A 1 117 ? 1.345 2.071 10.209 1.00 97.19 117 VAL A CA 1
ATOM 972 C C . VAL A 1 117 ? 1.196 3.580 10.016 1.00 97.19 117 VAL A C 1
ATOM 974 O O . VAL A 1 117 ? 1.662 4.114 9.015 1.00 97.19 117 VAL A O 1
ATOM 977 N N . ASN A 1 118 ? 0.668 4.301 11.012 1.00 95.88 118 ASN A N 1
ATOM 978 C CA . ASN A 1 118 ? 0.549 5.763 10.968 1.00 95.88 118 ASN A CA 1
ATOM 979 C C . ASN A 1 118 ? 1.899 6.462 10.742 1.00 95.88 118 ASN A C 1
ATOM 981 O O . ASN A 1 118 ? 2.003 7.418 9.972 1.00 95.88 118 ASN A O 1
ATOM 985 N N . THR A 1 119 ? 2.942 6.006 11.439 1.00 94.75 119 THR A N 1
ATOM 986 C CA . THR A 1 119 ? 4.291 6.575 11.329 1.00 94.75 119 THR A CA 1
ATOM 987 C C . THR A 1 119 ? 4.851 6.371 9.924 1.00 94.75 119 THR A C 1
ATOM 989 O O . THR A 1 119 ? 5.327 7.326 9.309 1.00 94.75 119 THR A O 1
ATOM 992 N N . LYS A 1 120 ? 4.728 5.154 9.384 1.00 94.25 120 LYS A N 1
ATOM 993 C CA . LYS A 1 120 ? 5.205 4.818 8.041 1.00 94.25 120 LYS A CA 1
ATOM 994 C C . LYS A 1 120 ? 4.397 5.523 6.941 1.00 94.25 120 LYS A C 1
ATOM 996 O O . LYS A 1 120 ? 4.990 6.057 6.011 1.00 94.25 120 LYS A O 1
ATOM 1001 N N . LEU A 1 121 ? 3.075 5.647 7.085 1.00 93.00 121 LEU A N 1
ATOM 1002 C CA . LEU A 1 121 ? 2.231 6.442 6.180 1.00 93.00 121 LEU A CA 1
ATOM 1003 C C . LEU A 1 121 ? 2.647 7.917 6.136 1.00 93.00 121 LEU A C 1
ATOM 1005 O O . LEU A 1 121 ? 2.682 8.524 5.067 1.00 93.00 121 LEU A O 1
ATOM 1009 N N . LYS A 1 122 ? 2.984 8.519 7.283 1.00 89.69 122 LYS A N 1
ATOM 1010 C CA . LYS A 1 122 ? 3.484 9.903 7.320 1.00 89.69 122 LYS A CA 1
ATOM 1011 C C . LYS A 1 122 ? 4.827 10.043 6.613 1.00 89.69 122 LYS A C 1
ATOM 1013 O O . LYS A 1 122 ? 5.015 11.012 5.883 1.00 89.69 122 LYS A O 1
ATOM 1018 N N . GLU A 1 123 ? 5.734 9.084 6.801 1.00 87.06 123 GLU A N 1
ATOM 1019 C CA . GLU A 1 123 ? 6.998 9.030 6.060 1.00 87.06 123 GLU A CA 1
ATOM 1020 C C . GLU A 1 123 ? 6.740 8.987 4.545 1.00 87.06 123 GLU A C 1
ATOM 1022 O O . GLU A 1 123 ? 7.345 9.752 3.792 1.00 87.06 123 GLU A O 1
ATOM 1027 N N . LEU A 1 124 ? 5.788 8.156 4.112 1.00 85.00 124 LEU A N 1
ATOM 1028 C CA . LEU A 1 124 ? 5.402 8.013 2.712 1.00 85.00 124 LEU A CA 1
ATOM 1029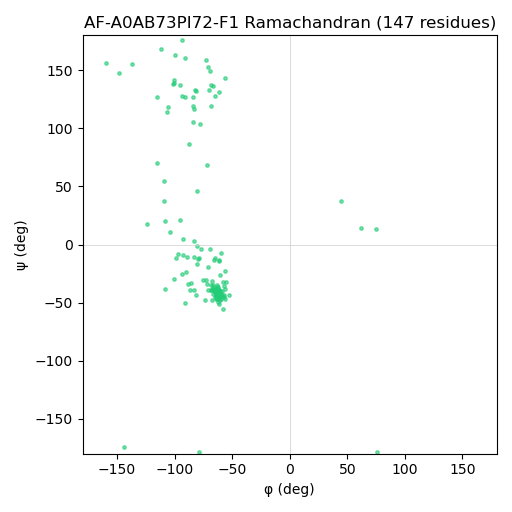 C C . LEU A 1 124 ? 4.823 9.309 2.131 1.00 85.00 124 LEU A C 1
ATOM 1031 O O . LEU A 1 124 ? 5.275 9.761 1.085 1.00 85.00 124 LEU A O 1
ATOM 1035 N N . LYS A 1 125 ? 3.924 9.989 2.854 1.00 78.62 125 LYS A N 1
ATOM 1036 C CA . LYS A 1 125 ? 3.362 11.290 2.441 1.00 78.62 125 LYS A CA 1
ATOM 1037 C C . LYS A 1 125 ? 4.404 12.398 2.317 1.00 78.62 125 LYS A C 1
ATOM 1039 O O . LYS A 1 125 ? 4.291 13.264 1.452 1.00 78.62 125 LYS A O 1
ATOM 1044 N N . ILE A 1 126 ? 5.408 12.406 3.193 1.00 66.50 126 ILE A N 1
ATOM 1045 C CA . ILE A 1 126 ? 6.521 13.360 3.096 1.00 66.50 126 ILE A CA 1
ATOM 1046 C C . ILE A 1 126 ? 7.361 13.041 1.855 1.00 66.50 126 ILE A C 1
ATOM 1048 O O . ILE A 1 126 ? 7.833 13.956 1.184 1.00 66.50 126 ILE A O 1
ATOM 1052 N N . ARG A 1 127 ? 7.503 11.757 1.501 1.00 64.12 127 ARG A N 1
ATOM 1053 C CA . ARG A 1 127 ? 8.188 11.349 0.272 1.00 64.12 127 ARG A CA 1
ATOM 1054 C C . ARG A 1 127 ? 7.381 11.660 -0.994 1.00 64.12 127 ARG A C 1
ATOM 1056 O O . ARG A 1 127 ? 7.976 12.093 -1.977 1.00 64.12 127 ARG A O 1
ATOM 1063 N N . ASP A 1 128 ? 6.051 11.581 -0.939 1.00 56.62 128 ASP A N 1
ATOM 1064 C CA . ASP A 1 128 ? 5.147 12.075 -1.992 1.00 56.62 128 ASP A CA 1
ATOM 1065 C C . ASP A 1 128 ? 5.296 13.586 -2.226 1.00 56.62 128 ASP A C 1
ATOM 1067 O O . ASP A 1 128 ? 5.038 14.088 -3.324 1.00 56.62 128 ASP A O 1
ATOM 1071 N N . PHE A 1 129 ? 5.732 14.326 -1.199 1.00 47.47 129 PHE A N 1
ATOM 1072 C CA . PHE A 1 129 ? 6.034 15.751 -1.286 1.00 47.47 129 PHE A CA 1
ATOM 1073 C C . PHE A 1 129 ? 7.384 16.052 -1.965 1.00 47.47 129 PHE A C 1
ATOM 1075 O O . PHE A 1 129 ? 7.643 17.224 -2.241 1.00 47.47 129 PHE A O 1
ATOM 1082 N N . TYR A 1 130 ? 8.209 15.058 -2.348 1.00 49.41 130 TYR A N 1
ATOM 1083 C CA . TYR A 1 130 ? 9.317 15.269 -3.303 1.00 49.41 130 TYR A CA 1
ATOM 1084 C C . TYR A 1 130 ? 8.763 15.478 -4.722 1.00 49.41 130 TYR A C 1
ATOM 1086 O O . TYR A 1 130 ? 8.918 14.705 -5.664 1.00 49.41 130 TYR A O 1
ATOM 1094 N N . ARG A 1 131 ? 8.103 16.626 -4.831 1.00 51.31 131 ARG A N 1
ATOM 1095 C CA . ARG A 1 131 ? 7.373 17.240 -5.931 1.00 51.31 131 ARG A CA 1
ATOM 1096 C C . ARG A 1 131 ? 8.297 17.698 -7.064 1.00 51.31 131 ARG A C 1
ATOM 1098 O O . ARG A 1 131 ? 7.804 18.155 -8.092 1.00 51.31 131 ARG A O 1
ATOM 1105 N N . GLU A 1 132 ? 9.617 17.574 -6.912 1.00 49.53 132 GLU A N 1
ATOM 1106 C CA . GLU A 1 132 ? 10.593 18.026 -7.914 1.00 49.53 132 GLU A CA 1
ATOM 1107 C C . GLU A 1 132 ? 10.543 17.206 -9.209 1.00 49.53 132 GLU A C 1
ATOM 1109 O O . GLU A 1 132 ? 10.715 17.758 -10.295 1.00 49.53 132 GLU A O 1
ATOM 1114 N N . LEU A 1 133 ? 10.193 15.918 -9.140 1.00 50.06 133 LEU A N 1
ATOM 1115 C CA . LEU A 1 133 ? 10.057 15.081 -10.338 1.00 50.06 133 LEU A CA 1
ATOM 1116 C C . LEU A 1 133 ? 8.764 15.376 -11.119 1.00 50.06 133 LEU A C 1
ATOM 1118 O O . LEU A 1 133 ? 8.732 15.264 -12.348 1.00 50.06 133 LEU A O 1
ATOM 1122 N N . LEU A 1 134 ? 7.708 15.790 -10.410 1.00 50.50 134 LEU A N 1
ATOM 1123 C CA . LEU A 1 134 ? 6.395 16.094 -10.980 1.00 50.50 134 LEU A CA 1
ATOM 1124 C C . LEU A 1 134 ? 6.259 17.515 -11.501 1.00 50.50 134 LEU A C 1
ATOM 1126 O O . LEU A 1 134 ? 5.584 17.708 -12.506 1.00 50.50 134 LEU A O 1
ATOM 1130 N N 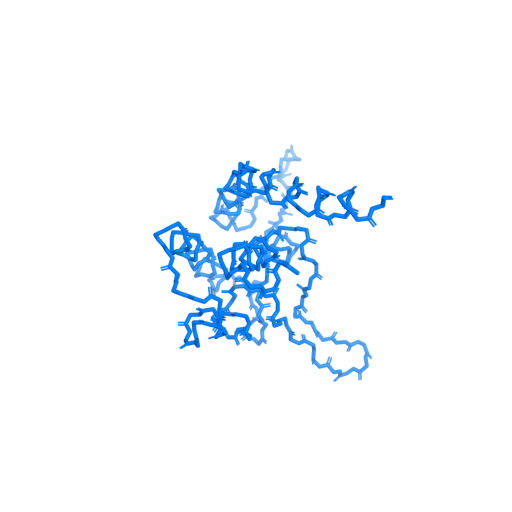. PHE A 1 135 ? 6.915 18.503 -10.889 1.00 49.97 135 PHE A N 1
ATOM 1131 C CA . PHE A 1 135 ? 6.917 19.862 -11.434 1.00 49.97 135 PHE A CA 1
ATOM 1132 C C . PHE A 1 135 ? 7.513 19.894 -12.841 1.00 49.97 135 PHE A C 1
ATOM 1134 O O . PHE A 1 135 ? 6.912 20.482 -13.735 1.00 49.97 135 PHE A O 1
ATOM 1141 N N . VAL A 1 136 ? 8.622 19.186 -13.073 1.00 51.31 136 VAL A N 1
ATOM 1142 C CA . VAL A 1 136 ? 9.253 19.101 -14.401 1.00 51.31 136 VAL A CA 1
ATOM 1143 C C . VAL A 1 136 ? 8.364 18.359 -15.405 1.00 51.31 136 VAL A C 1
ATOM 1145 O O . VAL A 1 136 ? 8.321 18.710 -16.584 1.00 51.31 136 VAL A O 1
ATOM 1148 N N . THR A 1 137 ? 7.614 17.351 -14.963 1.00 50.38 137 THR A N 1
ATOM 1149 C CA . THR A 1 137 ? 6.815 16.505 -15.859 1.00 50.38 137 THR A CA 1
ATOM 1150 C C . THR A 1 137 ? 5.400 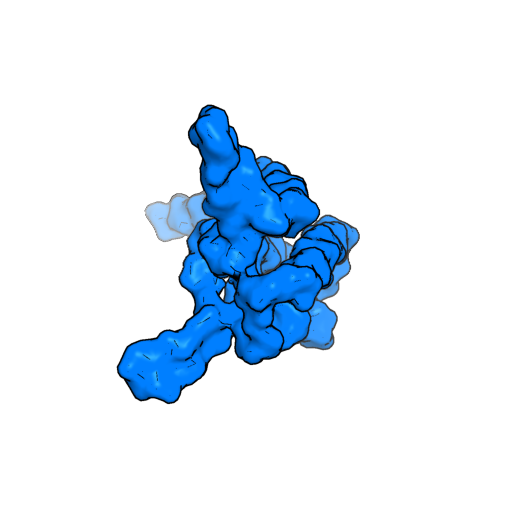17.028 -16.127 1.00 50.38 137 THR A C 1
ATOM 1152 O O . THR A 1 137 ? 4.943 16.954 -17.268 1.00 50.38 137 THR A O 1
ATOM 1155 N N . HIS A 1 138 ? 4.741 17.672 -15.159 1.00 51.56 138 HIS A N 1
ATOM 1156 C CA . HIS A 1 138 ? 3.529 18.465 -15.404 1.00 51.56 138 HIS A CA 1
ATOM 1157 C C . HIS A 1 138 ? 3.826 19.686 -16.287 1.00 51.56 138 HIS A C 1
ATOM 1159 O O . HIS A 1 138 ? 3.057 19.949 -17.211 1.00 51.56 138 HIS A O 1
ATOM 1165 N N . PHE A 1 139 ? 4.963 20.380 -16.096 1.00 51.75 139 PHE A N 1
ATOM 1166 C CA . PHE A 1 139 ? 5.385 21.434 -17.033 1.00 51.75 139 PHE A CA 1
ATOM 1167 C C . PHE A 1 139 ? 5.614 20.888 -18.445 1.00 51.75 139 PHE A C 1
ATOM 1169 O O . PHE A 1 139 ? 5.205 21.528 -19.409 1.00 51.75 139 PHE A O 1
ATOM 1176 N N . ARG A 1 140 ? 6.212 19.697 -18.595 1.00 49.62 140 ARG A N 1
ATOM 1177 C CA . ARG A 1 140 ? 6.395 19.055 -19.910 1.00 49.62 140 ARG A CA 1
ATOM 1178 C C . ARG A 1 140 ? 5.077 18.684 -20.587 1.00 49.62 140 ARG A C 1
ATOM 1180 O O . ARG A 1 140 ? 4.966 18.864 -21.801 1.00 49.62 140 ARG A O 1
ATOM 1187 N N . MET A 1 141 ? 4.081 18.207 -19.837 1.00 50.50 141 MET A N 1
ATOM 1188 C CA . MET A 1 141 ? 2.736 17.976 -20.377 1.00 50.50 141 MET A CA 1
ATOM 1189 C C . MET A 1 141 ? 2.065 19.286 -20.801 1.00 50.50 141 MET A C 1
ATOM 1191 O O . MET A 1 141 ? 1.557 19.354 -21.917 1.00 50.50 141 MET A O 1
ATOM 1195 N N . ALA A 1 142 ? 2.128 20.337 -19.976 1.00 49.19 142 ALA A N 1
ATOM 1196 C CA . ALA A 1 142 ? 1.563 21.643 -20.312 1.00 49.19 142 ALA A CA 1
ATOM 1197 C C . ALA A 1 142 ? 2.237 22.255 -21.557 1.00 49.19 142 ALA A C 1
ATOM 1199 O O . ALA A 1 142 ? 1.554 22.600 -22.516 1.00 49.19 142 ALA A O 1
ATOM 1200 N N . PHE A 1 143 ? 3.573 22.299 -21.617 1.00 48.53 143 PHE A N 1
ATOM 1201 C CA . PHE A 1 143 ? 4.297 22.835 -22.778 1.00 48.53 143 PHE A CA 1
ATOM 1202 C C . PHE A 1 143 ? 4.056 22.040 -24.064 1.00 48.53 143 PHE A C 1
ATOM 1204 O O . PHE A 1 143 ? 3.982 22.637 -25.134 1.00 48.53 143 PHE A O 1
ATOM 1211 N N . SER A 1 144 ? 3.901 20.716 -23.981 1.00 46.56 144 SER A N 1
ATOM 1212 C CA . SER A 1 144 ? 3.599 19.888 -25.159 1.00 46.56 144 SER A CA 1
ATOM 1213 C C . SER A 1 144 ? 2.179 20.099 -25.691 1.00 46.56 144 SER A C 1
ATOM 1215 O O . SER A 1 144 ? 1.914 19.743 -26.831 1.00 46.56 144 SER A O 1
ATOM 1217 N N . ILE A 1 145 ? 1.265 20.647 -24.886 1.00 46.50 145 ILE A N 1
ATOM 1218 C CA . ILE A 1 145 ? -0.083 21.027 -25.327 1.00 46.50 145 ILE A CA 1
ATOM 1219 C C . ILE A 1 145 ? -0.059 22.449 -25.915 1.00 46.50 145 ILE A C 1
ATOM 1221 O O . ILE A 1 145 ? -0.668 22.684 -26.952 1.00 46.50 145 ILE A O 1
ATOM 1225 N N . PHE A 1 146 ? 0.710 23.372 -25.324 1.00 43.28 146 PHE A N 1
ATOM 1226 C CA . PHE A 1 146 ? 0.803 24.768 -25.783 1.00 43.28 146 PHE A CA 1
ATOM 1227 C C . PHE A 1 146 ? 1.737 25.012 -26.977 1.00 43.28 146 PHE A C 1
ATOM 1229 O O . PHE A 1 146 ? 1.625 26.046 -27.617 1.00 43.28 146 PHE A O 1
ATOM 1236 N N . THR A 1 147 ? 2.640 24.090 -27.316 1.00 44.34 147 THR A N 1
ATOM 1237 C CA . THR A 1 147 ? 3.455 24.189 -28.550 1.00 44.34 147 THR A CA 1
ATOM 1238 C C . THR A 1 147 ? 2.714 23.733 -29.811 1.00 44.34 147 THR A C 1
ATOM 1240 O O . THR A 1 147 ? 3.279 23.789 -30.900 1.00 44.34 147 THR A O 1
ATOM 1243 N N . TYR A 1 148 ? 1.461 23.290 -29.674 1.00 46.28 148 TYR A N 1
ATOM 1244 C CA . TYR A 1 148 ? 0.609 22.821 -30.772 1.00 46.28 148 TYR A CA 1
ATOM 1245 C C . TYR A 1 148 ? -0.730 23.584 -30.873 1.00 46.28 148 TYR A C 1
ATOM 1247 O O . TYR A 1 148 ? -1.651 23.103 -31.533 1.00 46.28 148 TYR A O 1
ATOM 1255 N N . MET A 1 149 ? -0.829 24.763 -30.248 1.00 42.59 149 MET A N 1
ATOM 1256 C CA . MET A 1 149 ? -1.831 25.798 -30.555 1.00 42.59 149 MET A CA 1
ATOM 1257 C C . MET A 1 149 ? -1.133 27.001 -31.180 1.00 42.59 149 MET A C 1
ATOM 1259 O O . MET A 1 149 ? -1.740 27.597 -32.094 1.00 42.59 149 MET A O 1
#

Mean predicted aligned error: 7.23 Å

Sequence (149 aa):
MYKKDIDFLRKSTLWTCISHKNHCLSFDGTDGRFYNNEMCLDENSLVRKELVEREKYGKLDRADFMLLGVFDELLELVKNTQEYNPCYNYGTYQIEEEINTSCKDANDKKIYNNEKVNTKLKELKIRDFYRELLFVTHFRMAFSIFTYM

Foldseek 3Di:
DCVPVLVLVLVVLLLLQADLPNPQWFDQDPVRDTDARQSHLFPPHVSVCCVPVVVVSHDDDPVSVVLSVLVVVLVVLQVPAPQDDPVYRDTLNNCVPRVQDWDADPVRDTDTPSVVNVVSSVVSVVVSVPCVSVVVSVVVVVVVVVVVD

Organism: Enterococcus faecium (NCBI:txid1352)

Solvent-accessible surface area (backbone atoms only — not comparable to full-atom values): 8482 Å² total; per-residue (Å²): 129,63,92,78,38,38,66,59,52,36,54,51,50,54,47,51,22,57,33,64,83,35,80,57,53,40,47,78,44,98,84,76,44,80,43,74,22,41,70,16,69,26,87,87,13,56,46,32,42,37,47,69,77,60,34,72,37,44,81,78,50,74,68,52,51,52,53,51,50,55,49,50,56,39,49,58,50,43,70,74,42,90,71,54,57,92,90,47,34,59,18,49,30,44,41,51,70,64,52,47,38,66,51,65,50,99,81,72,46,82,43,56,78,34,56,67,45,46,53,47,51,51,54,50,55,58,57,68,60,63,46,71,69,50,54,61,47,55,50,50,54,54,50,66,53,63,76,74,113

Secondary structure (DSSP, 8-state):
--TT-HHHHHHHHHHHHHSTT-----EE-TTS-EE---SS--TTSHHHHHHHTS-TT----HHHHHHHHHHHHHHHHHHTSTT--TTPPPPHHHIIIIIS-EEE-TTS-EEETTHHHHHHHHHHHHHHT-THHHHHHHHHHHHHHHTT-

pLDDT: mean 85.24, std 16.57, range [42.59, 98.19]